Protein AF-A0A2T3NXX0-F1 (afdb_monomer_lite)

Structure (mmCIF, N/CA/C/O backbone):
data_AF-A0A2T3NXX0-F1
#
_entry.id   AF-A0A2T3NXX0-F1
#
loop_
_atom_site.group_PDB
_atom_site.id
_atom_site.type_symbol
_atom_site.label_atom_id
_atom_site.label_alt_id
_atom_site.label_comp_id
_atom_site.label_asym_id
_atom_site.label_entity_id
_atom_site.label_seq_id
_atom_site.pdbx_PDB_ins_code
_atom_site.Cartn_x
_atom_site.Cartn_y
_atom_site.Cartn_z
_atom_site.occupancy
_atom_site.B_iso_or_equiv
_atom_site.auth_seq_id
_atom_site.auth_comp_id
_atom_site.auth_asym_id
_atom_site.auth_atom_id
_atom_site.pdbx_PDB_model_num
ATOM 1 N N . MET A 1 1 ? -16.649 7.304 5.046 1.00 58.06 1 MET A N 1
ATOM 2 C CA . MET A 1 1 ? -15.886 6.252 4.335 1.00 58.06 1 MET A CA 1
ATOM 3 C C . MET A 1 1 ? -14.923 5.500 5.257 1.00 58.06 1 MET A C 1
ATOM 5 O O . MET A 1 1 ? -15.130 4.310 5.453 1.00 58.06 1 MET A O 1
ATOM 9 N N . VAL A 1 2 ? -13.974 6.166 5.929 1.00 59.41 2 VAL A N 1
ATOM 10 C CA . VAL A 1 2 ? -12.992 5.516 6.838 1.00 59.41 2 VAL A CA 1
ATOM 11 C C . VAL A 1 2 ? -13.642 4.671 7.951 1.00 59.41 2 VAL A C 1
ATOM 13 O O . VAL A 1 2 ? -13.214 3.554 8.214 1.00 59.41 2 VAL A O 1
ATOM 16 N N . ARG A 1 3 ? -14.748 5.143 8.548 1.00 6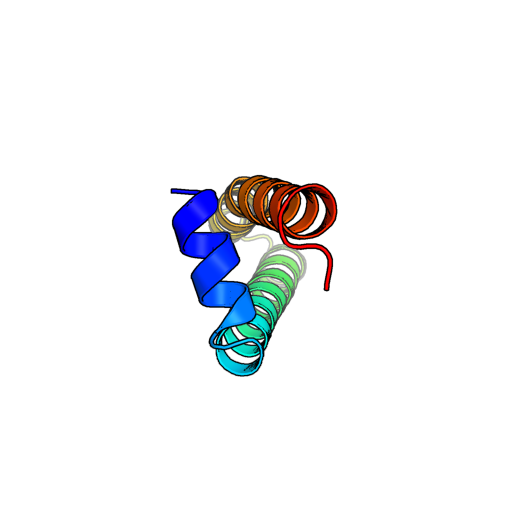2.53 3 ARG A N 1
ATOM 17 C CA . ARG A 1 3 ? -15.475 4.439 9.627 1.00 62.53 3 ARG A CA 1
ATOM 18 C C . ARG A 1 3 ? -16.130 3.118 9.185 1.00 62.53 3 ARG A C 1
ATOM 20 O O . ARG A 1 3 ? -16.145 2.159 9.948 1.00 62.53 3 ARG A O 1
ATOM 27 N N . GLN A 1 4 ? -16.671 3.064 7.964 1.00 64.56 4 GLN A N 1
ATOM 28 C CA . GLN A 1 4 ? -17.248 1.839 7.388 1.00 64.56 4 GLN A CA 1
ATOM 29 C C . GLN A 1 4 ? -16.144 0.859 6.989 1.00 64.56 4 GLN A C 1
ATOM 31 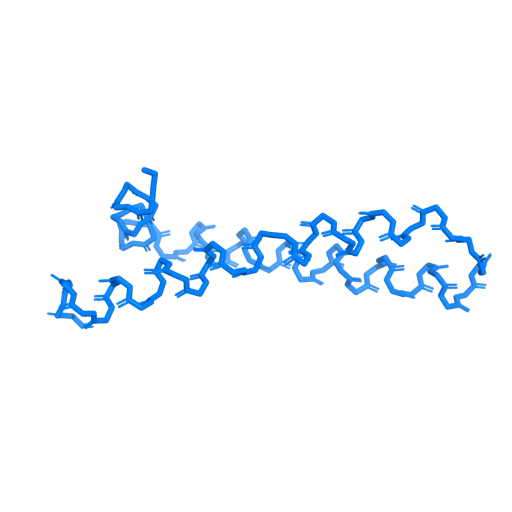O O . GLN A 1 4 ? -16.268 -0.333 7.256 1.00 64.56 4 GLN A O 1
ATOM 36 N N . TYR A 1 5 ? -15.039 1.370 6.436 1.00 64.56 5 TYR A N 1
ATOM 37 C CA . TYR A 1 5 ? -13.875 0.558 6.086 1.00 64.56 5 TYR A CA 1
ATOM 38 C C . TYR A 1 5 ? -13.204 -0.056 7.324 1.00 64.56 5 TYR A C 1
ATOM 40 O O . TYR A 1 5 ? -12.842 -1.229 7.313 1.00 64.56 5 TYR A O 1
ATOM 48 N N . ALA A 1 6 ? -13.125 0.694 8.428 1.00 63.34 6 ALA A N 1
ATOM 49 C CA . ALA A 1 6 ? -12.616 0.196 9.704 1.00 63.34 6 ALA A CA 1
ATOM 50 C C . ALA A 1 6 ? -13.486 -0.941 10.274 1.00 63.34 6 ALA A C 1
ATOM 52 O O . ALA A 1 6 ? -12.949 -1.965 10.690 1.00 63.34 6 ALA A O 1
ATOM 53 N N . ARG A 1 7 ? -14.825 -0.821 10.224 1.00 65.94 7 ARG A N 1
ATOM 54 C CA . ARG A 1 7 ? -15.729 -1.921 10.623 1.00 65.94 7 ARG A CA 1
ATOM 55 C C . ARG A 1 7 ? -15.647 -3.117 9.678 1.00 65.94 7 ARG A C 1
ATOM 57 O O . ARG A 1 7 ? -15.683 -4.247 10.145 1.00 65.94 7 ARG A O 1
ATOM 64 N N . PHE A 1 8 ? -15.520 -2.891 8.371 1.00 66.12 8 PHE A N 1
ATOM 65 C CA . PHE A 1 8 ? -15.362 -3.964 7.386 1.00 66.12 8 PHE A CA 1
ATOM 66 C C . PHE A 1 8 ? -14.053 -4.741 7.595 1.00 66.12 8 PHE A C 1
ATOM 68 O O . PHE A 1 8 ? -14.063 -5.970 7.588 1.00 66.12 8 PHE A O 1
ATOM 75 N N . SER A 1 9 ? -12.954 -4.029 7.861 1.00 63.19 9 SER A N 1
ATOM 76 C CA . SER A 1 9 ? -11.650 -4.611 8.204 1.00 63.19 9 SER A CA 1
ATOM 77 C C . SER A 1 9 ? -11.710 -5.455 9.485 1.00 63.19 9 SER A C 1
ATOM 79 O O . SER A 1 9 ? -11.095 -6.518 9.550 1.00 63.19 9 SER A O 1
ATOM 81 N N . LEU A 1 10 ? -12.511 -5.040 10.472 1.00 65.50 10 LEU A N 1
ATOM 82 C CA . LEU A 1 10 ? -12.745 -5.803 11.704 1.00 65.50 10 LEU A CA 1
ATOM 83 C C . LEU A 1 10 ? -13.635 -7.031 11.493 1.00 65.50 10 LEU A C 1
ATOM 85 O O . LEU A 1 10 ? -13.332 -8.103 11.999 1.00 65.50 10 LEU A O 1
ATOM 89 N N . ASN A 1 11 ? -14.720 -6.881 10.732 1.00 73.50 11 ASN A N 1
ATOM 90 C CA . ASN A 1 11 ? -15.708 -7.942 10.537 1.00 73.50 11 ASN A CA 1
ATOM 91 C C . ASN A 1 11 ? -15.211 -9.030 9.568 1.00 73.50 11 ASN A C 1
ATOM 93 O O . ASN A 1 11 ? -15.688 -10.162 9.603 1.00 73.50 11 ASN A O 1
ATOM 97 N N . ARG A 1 12 ? -14.269 -8.696 8.670 1.00 74.94 12 ARG A N 1
ATOM 98 C CA . ARG A 1 12 ? -13.654 -9.628 7.709 1.00 74.94 12 ARG A CA 1
ATOM 99 C C . ARG A 1 12 ? -12.140 -9.390 7.571 1.00 74.94 12 ARG A C 1
ATOM 101 O O . ARG A 1 12 ? -11.677 -8.956 6.510 1.00 74.94 12 ARG A O 1
ATOM 108 N N . PRO A 1 13 ? -11.337 -9.738 8.594 1.00 70.00 13 PRO A N 1
ATOM 109 C CA . PRO A 1 13 ? -9.894 -9.489 8.589 1.00 70.00 13 PRO A CA 1
ATOM 110 C C . PRO A 1 13 ? -9.167 -10.269 7.487 1.00 70.00 13 PRO A C 1
ATOM 112 O O . PRO A 1 13 ? -8.209 -9.768 6.904 1.00 70.00 13 PRO A O 1
ATOM 115 N N . TRP A 1 14 ? -9.649 -11.466 7.141 1.00 71.50 14 TRP A N 1
ATOM 116 C CA . TRP A 1 14 ? -9.091 -12.279 6.056 1.00 71.50 14 TRP A CA 1
ATOM 117 C C . TRP A 1 14 ? -9.298 -11.652 4.677 1.00 71.50 14 TRP A C 1
ATOM 119 O O . TRP A 1 14 ? -8.350 -11.574 3.903 1.00 71.50 14 TRP A O 1
ATOM 129 N N . ALA A 1 15 ? -10.499 -11.143 4.384 1.00 74.69 15 ALA A N 1
ATOM 130 C CA . ALA A 1 15 ? -10.780 -10.475 3.113 1.00 74.69 15 ALA A CA 1
ATOM 131 C C . ALA A 1 15 ? -9.955 -9.188 2.961 1.00 74.69 15 ALA A C 1
AT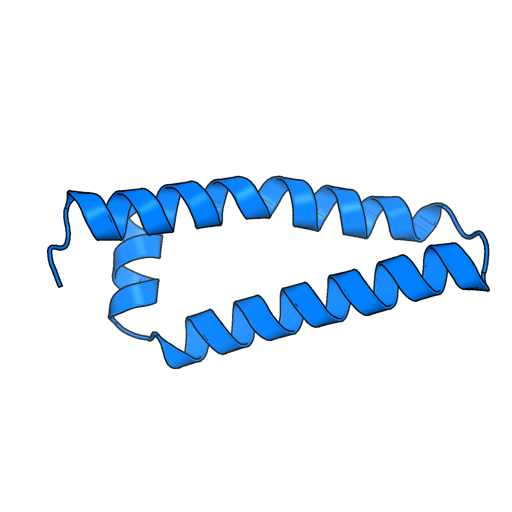OM 133 O O . ALA A 1 15 ? -9.433 -8.907 1.885 1.00 74.69 15 ALA A O 1
ATOM 134 N N . HIS A 1 16 ? -9.781 -8.437 4.053 1.00 77.25 16 HIS A N 1
ATOM 135 C CA . HIS A 1 16 ? -8.931 -7.250 4.059 1.00 77.25 16 HIS A CA 1
ATOM 136 C C . HIS A 1 16 ? -7.452 -7.586 3.818 1.00 77.25 16 HIS A C 1
ATOM 138 O O . HIS A 1 16 ? -6.809 -6.937 2.994 1.00 77.25 16 HIS A O 1
ATOM 144 N N . ARG A 1 17 ? -6.926 -8.627 4.479 1.00 76.06 17 ARG A N 1
ATOM 145 C CA . ARG A 1 17 ? -5.555 -9.115 4.254 1.00 76.06 17 ARG A CA 1
ATOM 146 C C . ARG A 1 17 ? -5.345 -9.599 2.823 1.00 76.06 17 ARG A C 1
ATOM 148 O O . ARG A 1 17 ? -4.323 -9.268 2.239 1.00 76.06 17 ARG A O 1
ATOM 155 N N . LEU A 1 18 ? -6.311 -10.319 2.248 1.00 82.31 18 LEU A N 1
ATOM 156 C CA . LEU A 1 18 ? -6.270 -10.737 0.843 1.00 82.31 18 LEU A CA 1
ATOM 157 C C . LEU A 1 18 ? -6.207 -9.528 -0.092 1.00 82.31 18 LEU A C 1
ATOM 159 O O . LEU A 1 18 ? -5.357 -9.486 -0.969 1.00 82.31 18 LEU A O 1
ATOM 163 N N . PHE A 1 19 ? -7.040 -8.512 0.140 1.00 82.75 19 PHE A N 1
ATOM 164 C CA . PHE A 1 19 ? -7.038 -7.295 -0.672 1.00 82.75 19 PHE A CA 1
ATOM 165 C C . PHE A 1 19 ? -5.703 -6.537 -0.591 1.00 82.75 19 PHE A C 1
ATOM 167 O O . PHE A 1 19 ? -5.171 -6.102 -1.611 1.00 82.75 19 PHE A O 1
ATOM 174 N N . LEU A 1 20 ? -5.136 -6.421 0.615 1.00 81.31 20 LEU A N 1
ATOM 175 C CA . LEU A 1 20 ? -3.805 -5.845 0.825 1.00 81.31 20 LEU A CA 1
ATOM 176 C C . LEU A 1 20 ? -2.713 -6.658 0.123 1.00 81.31 20 LEU A C 1
ATOM 178 O O . LEU A 1 20 ? -1.824 -6.076 -0.490 1.00 81.31 20 LEU A O 1
ATOM 182 N N . LEU A 1 21 ? -2.792 -7.987 0.182 1.00 84.88 21 LEU A N 1
ATOM 183 C CA . LEU A 1 21 ? -1.832 -8.880 -0.460 1.00 84.88 21 LEU A CA 1
ATOM 184 C C . LEU A 1 21 ? -1.897 -8.750 -1.987 1.00 84.88 21 LEU A C 1
ATOM 186 O O . LEU A 1 21 ? -0.859 -8.621 -2.629 1.00 84.88 21 LEU A O 1
ATOM 190 N N . THR A 1 22 ? -3.096 -8.677 -2.568 1.00 85.50 22 THR A N 1
ATOM 191 C CA . THR A 1 22 ? -3.275 -8.428 -4.005 1.00 85.50 22 THR A CA 1
ATOM 192 C C . THR A 1 22 ? -2.718 -7.066 -4.419 1.00 85.50 22 THR A C 1
ATOM 194 O O . THR A 1 22 ? -2.016 -6.975 -5.424 1.00 85.50 22 THR A O 1
ATOM 197 N N . MET A 1 23 ? -2.971 -6.013 -3.634 1.00 84.38 23 MET A N 1
ATOM 198 C CA . MET A 1 23 ? -2.398 -4.680 -3.871 1.00 84.38 23 MET A CA 1
ATOM 199 C C . MET A 1 23 ? -0.865 -4.692 -3.791 1.00 84.38 23 MET A C 1
ATOM 201 O O . MET A 1 23 ? -0.203 -4.097 -4.640 1.00 84.38 23 MET A O 1
ATOM 205 N N . ALA A 1 24 ? -0.289 -5.400 -2.817 1.00 84.25 24 ALA A N 1
ATOM 206 C CA . ALA A 1 24 ? 1.159 -5.532 -2.674 1.00 84.25 24 ALA A CA 1
ATOM 207 C C . ALA A 1 24 ? 1.789 -6.295 -3.851 1.00 84.25 24 ALA A C 1
ATOM 209 O O . ALA A 1 24 ? 2.827 -5.880 -4.366 1.00 84.25 24 ALA A O 1
ATOM 210 N N . LEU A 1 25 ? 1.145 -7.368 -4.322 1.00 87.94 25 LEU A N 1
ATOM 211 C CA . LEU A 1 25 ? 1.578 -8.095 -5.517 1.00 87.94 25 LEU A CA 1
ATOM 212 C C . LEU A 1 25 ? 1.495 -7.214 -6.765 1.00 87.94 25 LEU A C 1
ATOM 214 O O . LEU A 1 25 ? 2.455 -7.157 -7.527 1.00 87.94 25 LEU A O 1
ATOM 218 N N . MET A 1 26 ? 0.397 -6.477 -6.953 1.00 86.06 26 MET A N 1
ATOM 219 C CA . MET A 1 26 ? 0.269 -5.524 -8.062 1.00 86.06 26 MET A CA 1
ATOM 220 C C . MET A 1 26 ? 1.366 -4.458 -8.032 1.00 86.06 26 MET A C 1
ATOM 222 O O . MET A 1 26 ? 1.910 -4.118 -9.085 1.00 86.06 26 MET A O 1
ATOM 226 N N . LEU A 1 27 ? 1.722 -3.961 -6.845 1.00 85.81 27 LEU A N 1
ATOM 227 C CA . LEU A 1 27 ? 2.823 -3.017 -6.680 1.00 85.81 27 LEU A CA 1
ATOM 228 C C . LEU A 1 27 ? 4.162 -3.656 -7.070 1.00 85.81 27 LEU A C 1
ATOM 230 O O . LEU A 1 27 ? 4.884 -3.069 -7.871 1.00 85.81 27 LEU A O 1
ATOM 234 N N . MET A 1 28 ? 4.477 -4.858 -6.573 1.00 85.88 28 MET A N 1
ATOM 235 C CA . MET A 1 28 ? 5.717 -5.560 -6.939 1.00 85.88 28 MET A CA 1
ATOM 236 C C . MET A 1 28 ? 5.812 -5.818 -8.442 1.00 85.88 28 MET A C 1
ATOM 238 O O . MET A 1 28 ? 6.849 -5.553 -9.042 1.00 85.88 28 MET A O 1
ATOM 242 N N . VAL A 1 29 ? 4.727 -6.296 -9.057 1.00 86.62 29 VAL A N 1
ATOM 243 C CA . VAL A 1 29 ? 4.665 -6.542 -10.503 1.00 86.62 29 VAL A CA 1
ATOM 244 C C . VAL A 1 29 ? 4.867 -5.241 -11.274 1.00 86.62 29 VAL A C 1
ATOM 246 O O . VAL A 1 29 ? 5.627 -5.220 -12.236 1.00 86.62 29 VAL A O 1
ATOM 249 N N . SER A 1 30 ? 4.237 -4.147 -10.838 1.00 84.56 30 SER A N 1
ATOM 250 C CA . SER A 1 30 ? 4.386 -2.840 -11.487 1.00 84.56 30 SER A CA 1
ATOM 251 C C . SER A 1 30 ? 5.816 -2.317 -11.372 1.00 84.56 30 SER A C 1
ATOM 253 O O . SER A 1 30 ? 6.375 -1.879 -12.369 1.00 84.56 30 SER A O 1
ATOM 255 N N . VAL A 1 31 ? 6.441 -2.416 -10.196 1.00 84.81 31 VAL A N 1
ATOM 256 C CA . VAL A 1 31 ? 7.846 -2.023 -9.996 1.00 84.81 31 VAL A CA 1
ATOM 257 C C . VAL A 1 31 ? 8.780 -2.876 -10.854 1.00 84.81 31 VAL A C 1
ATOM 259 O O . VAL A 1 31 ? 9.665 -2.333 -11.510 1.00 84.81 31 VAL A O 1
ATOM 262 N N . TYR A 1 32 ? 8.555 -4.191 -10.907 1.00 86.94 32 TYR A N 1
ATOM 263 C CA . TYR A 1 32 ? 9.330 -5.089 -11.759 1.00 86.94 32 TYR A CA 1
ATOM 264 C C . TYR A 1 32 ? 9.182 -4.730 -13.242 1.00 86.94 32 TYR A C 1
ATOM 266 O O . TYR A 1 32 ? 10.176 -4.662 -13.954 1.00 86.94 32 TYR A O 1
ATOM 274 N N . GLN A 1 33 ? 7.963 -4.437 -13.699 1.00 83.50 33 GLN A N 1
ATOM 275 C CA . GLN A 1 33 ? 7.699 -4.016 -15.075 1.00 83.50 33 GLN A CA 1
ATOM 276 C C . GLN A 1 33 ? 8.354 -2.673 -15.420 1.00 83.50 33 GLN A C 1
ATOM 278 O O . GLN A 1 33 ? 8.915 -2.548 -16.506 1.00 83.50 33 GLN A O 1
ATOM 283 N N . VAL A 1 34 ? 8.325 -1.686 -14.515 1.00 84.44 34 VAL A N 1
ATOM 284 C CA . VAL A 1 34 ? 9.039 -0.411 -14.712 1.00 84.44 34 VAL A CA 1
ATOM 285 C C . VAL A 1 34 ? 10.540 -0.658 -14.834 1.00 84.44 34 VAL A C 1
ATOM 287 O O . VAL A 1 34 ? 11.175 -0.095 -15.718 1.00 84.44 34 VAL A O 1
ATOM 290 N N . LEU A 1 35 ? 11.101 -1.509 -13.971 1.00 83.56 35 LEU A N 1
ATOM 291 C CA . LEU A 1 35 ? 12.540 -1.756 -13.932 1.00 83.56 35 LEU A CA 1
ATOM 292 C C . LEU A 1 35 ? 13.033 -2.606 -15.113 1.00 83.56 35 LEU A C 1
ATOM 294 O O . LEU A 1 35 ? 14.117 -2.358 -15.624 1.00 83.56 35 LEU A O 1
ATOM 298 N N . ALA A 1 36 ? 12.256 -3.605 -15.538 1.00 86.31 36 ALA A N 1
ATOM 299 C CA . ALA A 1 36 ? 12.650 -4.551 -16.582 1.00 86.31 36 ALA A CA 1
ATOM 300 C C . ALA A 1 36 ? 12.317 -4.074 -18.004 1.00 86.31 36 ALA A C 1
ATOM 302 O O . ALA A 1 36 ? 13.051 -4.398 -18.931 1.00 86.31 36 ALA A O 1
ATOM 303 N N . ASN A 1 37 ? 11.219 -3.331 -18.189 1.00 82.56 37 ASN A N 1
ATOM 304 C CA . ASN A 1 37 ? 10.754 -2.890 -19.510 1.00 82.56 37 ASN A CA 1
ATOM 305 C C . ASN A 1 37 ? 10.906 -1.374 -19.745 1.00 82.56 37 ASN A C 1
ATOM 307 O O . ASN A 1 37 ? 10.453 -0.897 -20.782 1.00 82.56 37 ASN A O 1
ATOM 311 N N . GLU A 1 38 ? 11.441 -0.606 -18.781 1.00 76.06 38 GLU A N 1
ATOM 312 C CA . GLU A 1 38 ? 11.528 0.876 -18.793 1.00 76.06 38 GLU A CA 1
ATOM 313 C C . GLU A 1 38 ? 10.204 1.592 -19.131 1.00 76.06 38 GLU A C 1
ATOM 315 O O . GLU A 1 38 ? 10.154 2.771 -19.489 1.00 76.06 38 GLU A O 1
ATOM 320 N N . SER A 1 39 ? 9.079 0.889 -19.003 1.00 72.19 39 SER A N 1
ATOM 321 C CA . SER A 1 39 ? 7.787 1.406 -19.421 1.00 72.19 39 SER A CA 1
ATOM 322 C C . SER A 1 39 ? 7.178 2.239 -18.299 1.00 72.19 39 SER A C 1
ATOM 324 O O . SER A 1 39 ? 6.607 1.723 -17.334 1.00 72.19 39 SER A O 1
ATOM 326 N N . LEU A 1 40 ? 7.265 3.563 -18.455 1.00 73.12 40 LEU A N 1
ATOM 327 C CA . LEU A 1 40 ? 6.697 4.554 -17.532 1.00 73.12 40 LEU A CA 1
ATOM 328 C C . LEU A 1 40 ? 5.173 4.418 -17.364 1.00 73.12 40 LEU A C 1
ATOM 330 O O . LEU A 1 40 ? 4.609 4.941 -16.406 1.00 73.12 40 LEU A O 1
ATOM 334 N N . VAL A 1 41 ? 4.498 3.677 -18.247 1.00 74.12 41 VAL A N 1
ATOM 335 C CA . VAL A 1 41 ? 3.060 3.382 -18.156 1.00 74.12 41 VAL A CA 1
ATOM 336 C C . VAL A 1 41 ? 2.713 2.694 -16.829 1.00 74.12 41 VAL A C 1
ATOM 338 O O . VAL A 1 41 ? 1.663 2.961 -16.246 1.00 74.12 41 VAL A O 1
ATOM 341 N N . TYR A 1 42 ? 3.619 1.879 -16.282 1.00 73.19 42 TYR A N 1
ATOM 342 C CA . TYR A 1 42 ? 3.402 1.191 -15.007 1.00 73.19 42 TYR A CA 1
ATOM 343 C C . TYR A 1 42 ? 3.596 2.091 -13.774 1.00 73.19 42 TYR A C 1
ATOM 345 O O . TYR A 1 42 ? 3.167 1.721 -12.680 1.00 73.19 42 TYR A O 1
ATOM 353 N N . ILE A 1 43 ? 4.142 3.304 -13.931 1.00 76.50 43 ILE A N 1
ATOM 354 C CA . ILE A 1 43 ? 4.225 4.299 -12.847 1.00 76.50 43 ILE A CA 1
ATOM 355 C C . ILE A 1 43 ? 2.830 4.786 -12.444 1.00 76.50 43 ILE A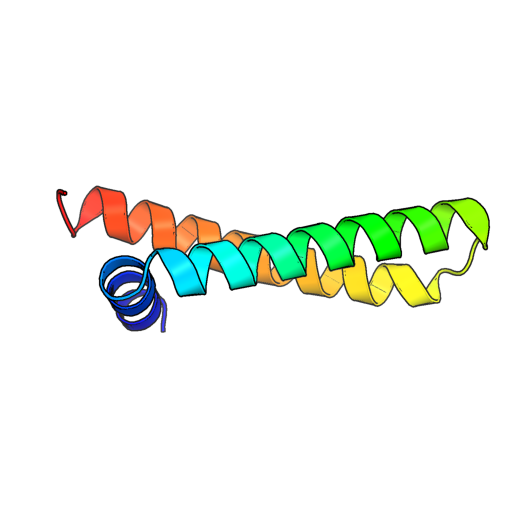 C 1
ATOM 357 O O . ILE A 1 43 ? 2.591 5.048 -11.266 1.00 76.50 43 ILE A O 1
ATOM 361 N N . ALA A 1 44 ? 1.876 4.838 -13.379 1.00 76.81 44 ALA A N 1
ATOM 362 C CA . ALA A 1 44 ? 0.493 5.194 -13.065 1.00 76.81 44 ALA A CA 1
ATOM 363 C C . ALA A 1 44 ? -0.128 4.233 -12.032 1.00 76.81 44 ALA A C 1
ATOM 365 O O . ALA A 1 44 ? -0.808 4.669 -11.102 1.00 76.81 44 ALA A O 1
ATOM 366 N N . ASN A 1 45 ? 0.183 2.935 -12.131 1.00 77.44 45 ASN A N 1
ATOM 367 C CA . ASN A 1 45 ? -0.260 1.930 -11.161 1.00 77.44 45 ASN A CA 1
ATOM 368 C C . ASN A 1 45 ? 0.389 2.137 -9.787 1.00 77.44 45 ASN A C 1
ATOM 370 O O . ASN A 1 45 ? -0.278 1.993 -8.763 1.00 77.44 45 ASN A O 1
ATOM 374 N N . ILE A 1 46 ? 1.665 2.534 -9.753 1.00 80.12 46 ILE A N 1
ATOM 375 C CA . ILE A 1 46 ? 2.371 2.874 -8.509 1.00 80.12 46 ILE A CA 1
ATOM 376 C C . ILE A 1 46 ? 1.722 4.095 -7.844 1.00 80.12 46 ILE A C 1
ATOM 378 O O . ILE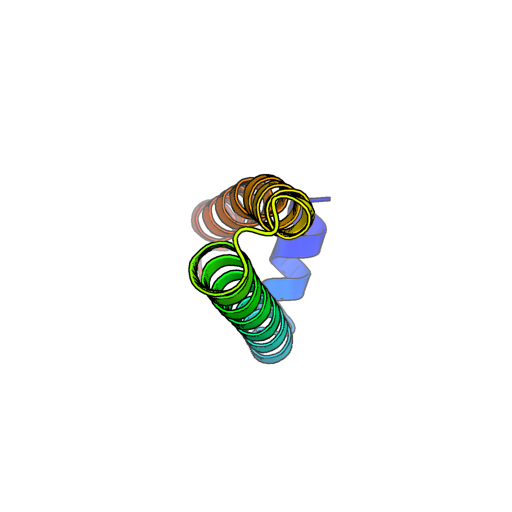 A 1 46 ? 1.459 4.068 -6.641 1.00 80.12 46 ILE A O 1
ATOM 382 N N . GLY A 1 47 ? 1.403 5.136 -8.620 1.00 82.62 47 GLY A N 1
ATOM 383 C CA . GLY A 1 47 ? 0.714 6.331 -8.126 1.00 82.62 47 GLY A CA 1
ATOM 384 C C . GLY A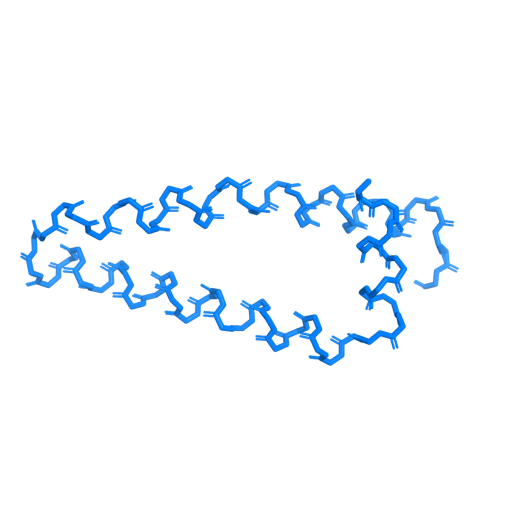 1 47 ? -0.664 6.017 -7.540 1.00 82.62 47 GLY A C 1
ATOM 385 O O . GLY A 1 47 ? -1.005 6.498 -6.460 1.00 82.62 47 GLY A O 1
ATOM 386 N N . LEU A 1 48 ? -1.427 5.141 -8.198 1.00 82.06 48 LEU A N 1
ATOM 387 C CA . LEU A 1 48 ? -2.736 4.704 -7.713 1.00 82.06 48 LEU A CA 1
ATOM 388 C C . LEU A 1 48 ? -2.620 3.971 -6.370 1.00 82.06 48 LEU A C 1
ATOM 390 O O . LEU A 1 48 ? -3.344 4.301 -5.429 1.00 82.06 48 LEU A O 1
ATOM 394 N N . VAL A 1 49 ? -1.682 3.027 -6.240 1.00 83.00 49 VAL A N 1
ATOM 395 C CA . VAL A 1 49 ? -1.438 2.333 -4.964 1.00 83.00 49 VAL A CA 1
ATOM 396 C C . VAL A 1 49 ? -1.011 3.334 -3.884 1.00 83.00 49 VAL A C 1
ATOM 398 O O . VAL A 1 49 ? -1.557 3.303 -2.779 1.00 83.00 49 VAL A O 1
ATOM 401 N N . ALA A 1 50 ? -0.117 4.273 -4.206 1.00 80.38 50 ALA A N 1
ATOM 402 C CA . ALA A 1 50 ? 0.354 5.298 -3.276 1.00 80.38 50 ALA A CA 1
ATOM 403 C C . ALA A 1 50 ? -0.774 6.207 -2.754 1.00 80.38 50 ALA A C 1
ATOM 405 O O . ALA A 1 50 ? -0.757 6.572 -1.580 1.00 80.38 50 ALA A O 1
ATOM 406 N N . CYS A 1 51 ? -1.787 6.521 -3.568 1.00 82.06 51 CYS A N 1
ATOM 407 C CA . CYS A 1 51 ? -2.954 7.291 -3.124 1.00 82.06 51 CYS A CA 1
ATOM 408 C C . CYS A 1 51 ? -3.863 6.521 -2.152 1.00 82.06 51 CYS A C 1
ATOM 410 O O . CYS A 1 51 ? -4.519 7.132 -1.307 1.00 82.06 51 CYS A O 1
ATOM 412 N N . ILE A 1 52 ? -3.917 5.190 -2.244 1.00 79.12 52 ILE A N 1
ATOM 413 C CA . ILE A 1 52 ? -4.802 4.366 -1.406 1.00 79.12 52 ILE A CA 1
ATOM 414 C C . ILE A 1 52 ? -4.131 4.007 -0.065 1.00 79.12 52 ILE A C 1
ATOM 416 O O . ILE A 1 52 ? -4.814 3.888 0.955 1.00 79.12 52 ILE A O 1
ATOM 420 N N . VAL A 1 53 ? -2.798 3.912 -0.012 1.00 79.50 53 VAL A N 1
ATOM 421 C CA . VAL A 1 53 ? -2.022 3.681 1.227 1.00 79.50 53 VAL A CA 1
ATOM 422 C C . VAL A 1 53 ? -2.415 4.602 2.399 1.00 79.50 53 VAL A C 1
ATOM 424 O O . VAL A 1 53 ? -2.684 4.077 3.484 1.00 79.50 53 VAL A O 1
ATOM 427 N N . PRO A 1 54 ? -2.520 5.938 2.250 1.00 77.81 54 PRO A N 1
ATOM 428 C CA . PRO A 1 54 ? -2.906 6.808 3.361 1.00 77.81 54 PRO A CA 1
ATOM 429 C C . PRO A 1 54 ? -4.340 6.562 3.851 1.00 77.81 54 PRO A C 1
ATOM 431 O O . PRO A 1 54 ? -4.602 6.712 5.044 1.00 77.81 54 PRO A O 1
ATOM 434 N N . LEU A 1 55 ? -5.260 6.105 2.990 1.00 74.00 55 LEU A N 1
ATOM 435 C CA . LEU A 1 55 ? -6.607 5.704 3.419 1.00 74.00 55 LEU A CA 1
ATOM 436 C C . LEU A 1 55 ? -6.561 4.466 4.324 1.00 74.00 55 LEU A C 1
ATOM 438 O O . LEU A 1 55 ? -7.300 4.397 5.310 1.00 74.00 55 LEU A O 1
ATOM 442 N N . PHE A 1 56 ? -5.672 3.512 4.029 1.00 73.62 56 PHE A N 1
ATOM 443 C CA . PHE A 1 56 ? -5.435 2.358 4.898 1.00 73.62 56 PHE A CA 1
ATOM 444 C C . PHE A 1 56 ? -4.786 2.757 6.222 1.00 73.62 56 PHE A C 1
ATOM 446 O O . PHE A 1 56 ? -5.225 2.285 7.272 1.00 73.62 56 PHE A O 1
ATOM 453 N N . ALA A 1 57 ? -3.798 3.654 6.191 1.00 75.75 57 ALA A N 1
ATOM 454 C CA . ALA A 1 57 ? -3.159 4.175 7.398 1.00 75.75 57 ALA A CA 1
ATOM 455 C C . ALA A 1 57 ? -4.182 4.877 8.310 1.00 75.75 57 ALA A C 1
ATOM 457 O O . ALA A 1 57 ? -4.287 4.545 9.490 1.00 75.75 57 ALA A O 1
ATOM 458 N N . MET A 1 58 ? -5.026 5.747 7.744 1.00 74.25 58 MET A N 1
ATOM 459 C CA . MET A 1 58 ? -6.119 6.399 8.474 1.00 74.25 58 MET A CA 1
ATOM 460 C C . MET A 1 58 ? -7.134 5.400 9.043 1.00 74.25 58 MET A C 1
ATOM 462 O O . MET A 1 58 ? -7.614 5.581 10.161 1.00 74.25 58 MET A O 1
ATOM 466 N N . ALA A 1 59 ? -7.479 4.344 8.301 1.00 71.12 59 ALA A N 1
ATOM 467 C CA . ALA A 1 59 ? -8.387 3.306 8.791 1.00 71.12 59 ALA A CA 1
ATOM 468 C C . ALA A 1 59 ? -7.772 2.493 9.944 1.00 71.12 59 ALA A C 1
ATOM 470 O O . ALA A 1 59 ? -8.482 2.157 10.896 1.00 71.12 59 ALA A O 1
ATOM 471 N N . SER A 1 60 ? -6.466 2.219 9.885 1.00 68.94 60 SER A N 1
ATOM 472 C CA . SER A 1 60 ? -5.713 1.544 10.946 1.00 68.94 60 SER A CA 1
ATOM 473 C C . SER A 1 60 ? -5.631 2.396 12.216 1.00 68.94 60 SER A C 1
ATOM 475 O O . SER A 1 60 ? -5.945 1.909 13.304 1.00 68.94 60 SER A O 1
ATOM 477 N N . ASP A 1 61 ? -5.308 3.684 12.085 1.00 74.00 61 ASP A N 1
ATOM 478 C CA . ASP A 1 61 ? -5.301 4.625 13.212 1.00 74.00 61 ASP A CA 1
ATOM 479 C C . ASP A 1 61 ? -6.693 4.781 13.829 1.00 74.00 61 ASP A C 1
ATOM 481 O O . ASP A 1 61 ? -6.841 4.796 15.054 1.00 74.00 61 ASP A O 1
ATOM 485 N N . TYR A 1 62 ? -7.739 4.827 12.999 1.00 69.88 62 TYR A N 1
ATOM 486 C CA . TYR A 1 62 ? -9.116 4.875 13.480 1.00 69.88 62 TYR A CA 1
ATOM 487 C C . TYR A 1 62 ? -9.493 3.608 14.258 1.00 69.88 62 TYR A C 1
ATOM 489 O O . TYR A 1 62 ? -10.126 3.702 15.311 1.00 69.88 62 TYR A O 1
ATOM 497 N N . LYS A 1 63 ? -9.081 2.426 13.780 1.00 66.62 63 LYS A N 1
ATOM 498 C CA . LYS A 1 63 ? -9.265 1.166 14.512 1.00 66.62 63 LYS A CA 1
ATOM 499 C C . LYS A 1 63 ? -8.564 1.225 15.873 1.00 66.62 63 LYS A C 1
ATOM 501 O O . LYS A 1 63 ? -9.207 0.972 16.887 1.00 66.62 63 LYS A O 1
ATOM 506 N N . ARG A 1 64 ? -7.291 1.634 15.909 1.00 69.62 64 ARG A N 1
ATOM 507 C CA . ARG A 1 64 ? -6.501 1.710 17.150 1.00 69.62 64 ARG A CA 1
ATOM 508 C C . ARG A 1 64 ? -7.089 2.694 18.164 1.00 69.62 64 ARG A C 1
ATOM 510 O O . ARG A 1 64 ? -7.042 2.439 19.359 1.00 69.62 64 ARG A O 1
ATOM 517 N N . LYS A 1 65 ? -7.640 3.815 17.689 1.00 71.56 65 LYS A N 1
ATOM 518 C CA . LYS A 1 65 ? -8.132 4.903 18.546 1.00 71.56 65 LYS A CA 1
ATOM 519 C C . LYS A 1 65 ? -9.568 4.712 19.038 1.00 71.56 65 LYS A C 1
ATOM 521 O O . LYS A 1 65 ? -9.897 5.204 20.110 1.00 71.56 65 LYS A O 1
ATOM 526 N N . TYR A 1 66 ? -10.425 4.041 18.265 1.00 67.50 66 TYR A N 1
ATOM 527 C CA . TYR A 1 66 ? -11.868 3.985 18.548 1.00 67.50 66 TYR A CA 1
ATOM 528 C C . TYR A 1 66 ? -12.440 2.585 18.726 1.00 67.50 66 TYR A C 1
ATOM 530 O O . TYR A 1 66 ? -13.562 2.473 19.212 1.00 67.50 66 TYR A O 1
ATOM 538 N N . LEU A 1 67 ? -11.732 1.541 18.298 1.00 66.31 67 LEU A N 1
ATOM 539 C CA . LEU A 1 67 ? -12.253 0.177 18.341 1.00 66.31 67 LEU A CA 1
ATOM 540 C C . LEU A 1 67 ? -11.593 -0.717 19.392 1.00 66.31 67 LEU A C 1
ATOM 542 O O . LEU A 1 67 ? -12.077 -1.827 19.501 1.00 66.31 67 LEU A O 1
ATOM 546 N N . HIS A 1 68 ? -10.611 -0.220 20.171 1.00 58.16 68 HIS A N 1
ATOM 547 C CA . HIS A 1 68 ? -10.043 -0.843 21.390 1.00 58.16 68 HIS A CA 1
ATOM 548 C C . HIS A 1 68 ? -10.206 -2.376 21.426 1.00 58.16 68 HIS A C 1
ATOM 550 O O . HIS A 1 68 ? -10.971 -2.908 22.225 1.00 58.16 68 HIS A O 1
ATOM 556 N N . ASP A 1 69 ? -9.517 -3.054 20.511 1.00 51.25 69 ASP A N 1
ATOM 557 C CA . ASP A 1 69 ? -9.467 -4.515 20.396 1.00 51.25 69 ASP A CA 1
ATOM 558 C C . ASP A 1 69 ? -8.012 -4.910 20.133 1.00 51.25 69 ASP A C 1
ATOM 560 O O . ASP A 1 69 ? -7.424 -4.334 19.176 1.00 51.25 69 ASP A O 1
#

Foldseek 3Di:
DLVVVLVVCVVCVPVVVVVVVVLVVLLVVLVCCCVVVVDCVSVVSVVVSVVCVVSVVSSVVCCVPPVVD

Radius of gyration: 14.63 Å; chains: 1; bounding box: 30×20×41 Å

Secondary structure (DSSP, 8-state):
-HHHHHHHHHH-HHHHHHHHHHHHHHHHHHHHHHHHH--GGGHHHHHHHHHHHHHHHHHHHHHHHHS--

pLDDT: mean 75.42, std 8.45, range [51.25, 87.94]

Organism: NCBI:txid1342794

Sequence (69 aa):
MVRQYARFSLNRPWAHRLFLLTMALMLMVSVYQVLANESLVYIANIGLVACIVPLFAMASDYKRKYLHD